Protein AF-J2P959-F1 (afdb_monomer_lite)

pLDDT: mean 93.33, std 9.51, range [45.97, 98.0]

Structure (mmCIF, N/CA/C/O backbone):
data_AF-J2P959-F1
#
_entry.id   AF-J2P959-F1
#
loop_
_atom_site.group_PDB
_atom_site.id
_atom_site.type_symbol
_atom_site.label_atom_id
_atom_site.label_alt_id
_atom_site.label_comp_id
_atom_site.label_asym_id
_atom_site.label_entity_id
_atom_site.label_seq_id
_atom_site.pdbx_PDB_ins_code
_atom_site.Cartn_x
_atom_site.Cartn_y
_atom_site.Cartn_z
_atom_site.occupancy
_atom_site.B_iso_or_equiv
_atom_site.auth_seq_id
_atom_site.auth_comp_id
_atom_site.auth_asym_id
_atom_site.auth_atom_id
_atom_site.pdbx_PDB_model_num
ATOM 1 N N . MET A 1 1 ? 45.609 7.783 -26.430 1.00 45.97 1 MET A N 1
ATOM 2 C CA . MET A 1 1 ? 44.548 7.240 -25.561 1.00 45.97 1 MET A CA 1
ATOM 3 C C . MET A 1 1 ? 43.262 7.320 -26.352 1.00 45.97 1 MET A C 1
ATOM 5 O O . MET A 1 1 ? 42.983 8.393 -26.867 1.00 45.97 1 MET A O 1
ATOM 9 N N . LYS A 1 2 ? 42.556 6.203 -26.557 1.00 50.12 2 LYS A N 1
ATOM 10 C CA . LYS A 1 2 ? 41.166 6.282 -27.012 1.00 50.12 2 LYS A CA 1
ATOM 11 C C . LYS A 1 2 ? 40.385 6.893 -25.854 1.00 50.12 2 LYS A C 1
ATOM 13 O O . LYS A 1 2 ? 40.504 6.403 -24.734 1.00 50.12 2 LYS A O 1
ATOM 18 N N . ASP A 1 3 ? 39.662 7.973 -26.113 1.00 57.22 3 ASP A N 1
ATOM 19 C CA . ASP A 1 3 ? 38.582 8.388 -25.228 1.00 57.22 3 ASP A CA 1
ATOM 20 C C . ASP A 1 3 ? 37.514 7.295 -25.308 1.00 57.22 3 ASP A C 1
ATOM 22 O O . ASP A 1 3 ? 36.637 7.324 -26.166 1.00 57.22 3 ASP A O 1
ATOM 26 N N . ASP A 1 4 ? 37.622 6.291 -24.440 1.00 64.38 4 ASP A N 1
ATOM 27 C CA . ASP A 1 4 ? 36.629 5.223 -24.270 1.00 64.38 4 ASP A CA 1
ATOM 28 C C . ASP A 1 4 ? 35.392 5.722 -23.491 1.00 64.38 4 ASP A C 1
ATOM 30 O O . ASP A 1 4 ? 34.655 4.940 -22.890 1.00 64.38 4 ASP A O 1
ATOM 34 N N . ASN A 1 5 ? 35.147 7.038 -23.484 1.00 67.75 5 ASN A N 1
ATOM 35 C CA . ASN A 1 5 ? 33.967 7.604 -22.851 1.00 67.75 5 ASN A CA 1
ATOM 36 C C . ASN A 1 5 ? 32.733 7.338 -23.728 1.00 67.75 5 ASN A C 1
ATOM 38 O O . ASN A 1 5 ? 32.731 7.702 -24.910 1.00 67.75 5 ASN A O 1
ATOM 42 N N . PRO A 1 6 ? 31.670 6.725 -23.175 1.00 76.19 6 PRO A N 1
ATOM 43 C CA . PRO A 1 6 ? 30.436 6.508 -23.911 1.00 76.19 6 PRO A CA 1
ATOM 44 C C . PRO A 1 6 ? 29.845 7.848 -24.355 1.00 76.19 6 PRO A C 1
ATOM 46 O O . PRO A 1 6 ? 29.906 8.848 -23.637 1.00 76.19 6 PRO A O 1
ATOM 49 N N . SER A 1 7 ? 29.249 7.871 -25.548 1.00 87.88 7 SER A N 1
ATOM 50 C CA . SER A 1 7 ? 28.518 9.051 -26.004 1.00 87.88 7 SER A CA 1
ATOM 51 C C . SER A 1 7 ? 27.330 9.327 -25.072 1.00 87.88 7 SER A C 1
ATOM 53 O O . SER A 1 7 ? 26.778 8.416 -24.448 1.00 87.88 7 SER A O 1
ATOM 55 N N . ILE A 1 8 ? 26.892 10.588 -25.010 1.00 89.44 8 ILE A N 1
ATOM 56 C CA . ILE A 1 8 ? 25.699 10.994 -24.243 1.00 89.44 8 ILE A CA 1
ATOM 57 C C . ILE A 1 8 ? 24.475 10.158 -24.644 1.00 89.44 8 ILE A C 1
ATOM 59 O O . ILE A 1 8 ? 23.643 9.825 -23.804 1.00 89.44 8 ILE A O 1
ATOM 63 N N . GLU A 1 9 ? 24.368 9.809 -25.924 1.00 89.62 9 GLU A N 1
ATOM 64 C CA . GLU A 1 9 ? 23.292 8.974 -26.449 1.00 89.62 9 GLU A CA 1
ATOM 65 C C . GLU A 1 9 ? 23.368 7.541 -25.908 1.00 89.62 9 GLU A C 1
ATOM 67 O O . GLU A 1 9 ? 22.374 7.040 -25.389 1.00 89.62 9 GLU A O 1
ATOM 72 N N . THR A 1 10 ? 24.556 6.924 -25.899 1.00 90.69 10 THR A N 1
ATOM 73 C CA . THR A 1 10 ? 24.765 5.596 -25.299 1.00 90.69 10 THR A CA 1
ATOM 74 C C . THR A 1 10 ? 24.411 5.587 -23.813 1.00 90.69 10 THR A C 1
ATOM 76 O O . THR A 1 10 ? 23.754 4.660 -23.344 1.00 90.69 10 THR A O 1
ATOM 79 N N . MET A 1 11 ? 24.793 6.631 -23.071 1.00 92.69 11 MET A N 1
ATOM 80 C CA . MET A 1 11 ? 24.463 6.743 -21.646 1.00 92.69 11 MET A CA 1
ATOM 81 C C . MET A 1 11 ? 22.953 6.885 -21.403 1.00 92.69 11 MET A C 1
ATOM 83 O O . MET A 1 11 ? 22.436 6.317 -20.443 1.00 92.69 11 MET A O 1
ATOM 87 N N . ARG A 1 12 ? 22.229 7.614 -22.265 1.00 93.81 12 ARG A N 1
ATOM 88 C CA . ARG A 1 12 ? 20.762 7.739 -22.178 1.00 93.81 12 ARG A CA 1
ATOM 89 C C . ARG A 1 12 ? 20.077 6.400 -22.412 1.00 93.81 12 ARG A C 1
ATOM 91 O O . ARG A 1 12 ? 19.264 6.000 -21.590 1.00 93.81 12 ARG A O 1
ATOM 98 N N . THR A 1 13 ? 20.474 5.677 -23.455 1.00 93.44 13 THR A N 1
ATOM 99 C CA . THR A 1 13 ? 19.933 4.343 -23.748 1.00 93.44 13 THR A CA 1
ATOM 100 C C . THR A 1 13 ? 20.180 3.364 -22.600 1.00 93.44 13 THR A C 1
ATOM 102 O O . THR A 1 13 ? 19.282 2.619 -22.223 1.00 93.44 13 THR A O 1
ATOM 105 N N . GLN A 1 14 ? 21.377 3.384 -22.001 1.00 94.31 14 GLN A N 1
ATOM 106 C CA . GLN A 1 14 ? 21.691 2.549 -20.837 1.00 94.31 14 GLN A CA 1
ATOM 107 C C . GLN A 1 14 ? 20.832 2.902 -19.621 1.00 94.31 14 GLN A C 1
ATOM 109 O O . GLN A 1 14 ? 20.350 2.003 -18.938 1.00 94.31 14 GLN A O 1
ATOM 114 N N . ARG A 1 15 ? 20.620 4.196 -19.354 1.00 94.75 15 ARG A N 1
ATOM 115 C CA . ARG A 1 15 ? 19.737 4.641 -18.272 1.00 94.75 15 ARG A CA 1
ATOM 116 C C . ARG A 1 15 ? 18.307 4.157 -18.497 1.00 94.75 15 ARG A C 1
ATOM 118 O O . ARG A 1 15 ? 17.727 3.597 -17.577 1.00 94.75 15 ARG A O 1
ATOM 125 N N . ASP A 1 16 ? 17.764 4.356 -19.693 1.00 95.19 16 ASP A N 1
ATOM 126 C CA . ASP A 1 16 ? 16.379 3.991 -20.006 1.00 95.19 16 ASP A CA 1
ATOM 127 C C . ASP A 1 16 ? 16.168 2.470 -19.887 1.00 95.19 16 ASP A C 1
ATOM 129 O O . ASP A 1 16 ? 15.144 2.013 -19.382 1.00 95.19 16 ASP A O 1
ATOM 133 N N . GLU A 1 17 ? 17.172 1.677 -20.269 1.00 96.00 17 GLU A N 1
ATOM 134 C CA . GLU A 1 17 ? 17.147 0.225 -20.087 1.00 96.00 17 GLU A CA 1
ATOM 135 C C . GLU A 1 17 ? 17.211 -0.181 -18.606 1.00 96.00 17 GLU A C 1
ATOM 137 O O . GLU A 1 17 ? 16.449 -1.044 -18.173 1.00 96.00 17 GLU A O 1
ATOM 142 N N . ILE A 1 18 ? 18.057 0.468 -17.799 1.00 96.31 18 ILE A N 1
ATOM 143 C CA . ILE A 1 18 ? 18.093 0.241 -16.345 1.00 96.31 18 ILE A CA 1
ATOM 144 C C . ILE A 1 18 ? 16.746 0.612 -15.711 1.00 96.31 18 ILE A C 1
ATOM 146 O O . ILE A 1 18 ? 16.230 -0.141 -14.887 1.00 96.31 18 ILE A O 1
ATOM 150 N N . GLU A 1 19 ? 16.150 1.742 -16.099 1.00 96.00 19 GLU A N 1
ATOM 151 C CA . GLU A 1 19 ? 14.836 2.166 -15.606 1.00 96.00 19 GLU A CA 1
ATOM 152 C C . GLU A 1 19 ? 13.747 1.145 -15.953 1.00 96.00 19 GLU A C 1
ATOM 154 O O . GLU A 1 19 ? 12.947 0.794 -15.083 1.00 96.00 19 GLU A O 1
ATOM 159 N N . ARG A 1 20 ? 13.754 0.599 -17.175 1.00 96.81 20 ARG A N 1
ATOM 160 C CA . ARG A 1 20 ? 12.838 -0.474 -17.582 1.00 96.81 20 ARG A CA 1
ATOM 161 C C . ARG A 1 20 ? 13.045 -1.745 -16.759 1.00 96.81 20 ARG A C 1
ATOM 163 O O . ARG A 1 20 ? 12.073 -2.324 -16.280 1.00 96.81 20 ARG A O 1
ATOM 170 N N . GLN A 1 21 ? 14.291 -2.174 -16.559 1.00 97.06 21 GLN A N 1
ATOM 171 C CA . GLN A 1 21 ? 14.608 -3.374 -15.776 1.00 97.06 21 GLN A CA 1
ATOM 172 C C . GLN A 1 21 ? 14.173 -3.234 -14.313 1.00 97.06 21 GLN A C 1
ATOM 174 O O . GLN A 1 21 ? 13.561 -4.147 -13.755 1.00 97.06 21 GLN A O 1
ATOM 179 N N . LEU A 1 22 ? 14.432 -2.075 -13.703 1.00 96.56 22 LEU A N 1
ATOM 180 C CA . LEU A 1 22 ? 13.983 -1.768 -12.347 1.00 96.56 22 LEU A CA 1
ATOM 181 C C . LEU A 1 22 ? 12.455 -1.717 -12.263 1.00 96.56 22 LEU A C 1
ATOM 183 O O . LEU A 1 22 ? 11.881 -2.265 -11.319 1.00 96.56 22 LEU A O 1
ATOM 187 N N . ALA A 1 23 ? 11.785 -1.116 -13.250 1.00 96.94 23 ALA A N 1
ATOM 188 C CA . ALA A 1 23 ? 10.329 -1.098 -13.305 1.00 96.94 23 ALA A CA 1
ATOM 189 C C . ALA A 1 23 ? 9.757 -2.519 -13.388 1.00 96.94 23 ALA A C 1
ATOM 191 O O . ALA A 1 23 ? 8.918 -2.886 -12.565 1.00 96.94 23 ALA A O 1
ATOM 192 N N . GLN A 1 24 ? 10.281 -3.351 -14.291 1.00 97.69 24 GLN A N 1
ATOM 193 C CA . GLN A 1 24 ? 9.876 -4.749 -14.445 1.00 97.69 24 GLN A CA 1
ATOM 194 C C . GLN A 1 24 ? 10.034 -5.542 -13.140 1.00 97.69 24 GLN A C 1
ATOM 196 O O . GLN A 1 24 ? 9.123 -6.271 -12.747 1.00 97.69 24 GLN A O 1
ATOM 201 N N . ALA A 1 25 ? 11.160 -5.368 -12.441 1.00 97.38 25 ALA A N 1
ATOM 202 C CA . ALA A 1 25 ? 11.427 -6.036 -11.169 1.00 97.38 25 ALA A CA 1
ATOM 203 C C . ALA A 1 25 ? 10.519 -5.551 -10.021 1.00 97.38 25 ALA A C 1
ATOM 205 O O . ALA A 1 25 ? 10.301 -6.287 -9.061 1.00 97.38 25 ALA A O 1
ATOM 206 N N . THR A 1 26 ? 9.977 -4.333 -10.113 1.00 97.25 26 THR A N 1
ATOM 207 C CA . THR A 1 26 ? 9.169 -3.709 -9.051 1.00 97.25 26 THR A CA 1
ATOM 208 C C . THR A 1 26 ? 7.670 -3.993 -9.194 1.00 97.25 26 THR A C 1
ATOM 210 O O . THR A 1 26 ? 6.955 -4.022 -8.193 1.00 97.25 26 THR A O 1
ATOM 213 N N . ILE A 1 27 ? 7.175 -4.242 -10.413 1.00 97.69 27 ILE A N 1
ATOM 214 C CA . ILE A 1 27 ? 5.738 -4.408 -10.695 1.00 97.69 27 ILE A CA 1
ATOM 215 C C . ILE A 1 27 ? 5.091 -5.510 -9.843 1.00 97.69 27 ILE A C 1
ATOM 217 O O . ILE A 1 27 ? 4.050 -5.260 -9.236 1.00 97.69 27 ILE A O 1
ATOM 221 N N . ALA A 1 28 ? 5.674 -6.713 -9.795 1.00 97.00 28 ALA A N 1
ATOM 222 C CA . ALA A 1 28 ? 5.085 -7.834 -9.056 1.00 97.00 28 ALA A CA 1
ATOM 223 C C . ALA A 1 28 ? 5.098 -7.609 -7.528 1.00 97.00 28 ALA A C 1
ATOM 225 O O . ALA A 1 28 ? 4.021 -7.658 -6.932 1.00 97.00 28 ALA A O 1
ATOM 226 N N . PRO A 1 29 ? 6.229 -7.231 -6.893 1.00 97.38 29 PRO A N 1
ATOM 227 C CA . PRO A 1 29 ? 6.237 -6.870 -5.473 1.00 97.38 29 PRO A CA 1
ATOM 228 C C . PRO A 1 29 ? 5.234 -5.767 -5.115 1.00 97.38 29 PRO A C 1
ATOM 230 O O . PRO A 1 29 ? 4.588 -5.811 -4.069 1.00 97.38 29 PRO A O 1
ATOM 233 N N . MET A 1 30 ? 5.070 -4.774 -5.991 1.00 97.38 30 MET A N 1
ATOM 234 C CA . MET A 1 30 ? 4.118 -3.690 -5.771 1.00 97.38 30 MET A CA 1
ATOM 235 C C . MET A 1 30 ? 2.665 -4.168 -5.848 1.00 97.38 30 MET A C 1
ATOM 237 O O . MET A 1 30 ? 1.847 -3.757 -5.030 1.00 97.38 30 MET A O 1
ATOM 241 N N . GLN A 1 31 ? 2.341 -5.064 -6.783 1.00 97.62 31 GLN A N 1
ATOM 242 C CA . GLN A 1 31 ? 1.022 -5.699 -6.852 1.00 97.62 31 GLN A CA 1
ATOM 243 C C . GLN A 1 31 ? 0.721 -6.519 -5.597 1.00 97.62 31 GLN A C 1
ATOM 245 O O . GLN A 1 31 ? -0.369 -6.396 -5.045 1.00 97.62 31 GLN A O 1
ATOM 250 N N . GLU A 1 32 ? 1.683 -7.313 -5.124 1.00 97.56 32 GLU A N 1
ATOM 251 C CA . GLU A 1 32 ? 1.547 -8.107 -3.898 1.00 97.56 32 GLU A CA 1
ATOM 252 C C . GLU A 1 32 ? 1.308 -7.215 -2.677 1.00 97.56 32 GLU A C 1
ATOM 254 O O . GLU A 1 32 ? 0.401 -7.466 -1.882 1.00 97.56 32 GLU A O 1
ATOM 259 N N . PHE A 1 33 ? 2.067 -6.123 -2.558 1.00 96.38 33 PHE A N 1
ATOM 260 C CA . PHE A 1 33 ? 1.892 -5.151 -1.485 1.00 96.38 33 PHE A CA 1
ATOM 261 C C . PHE A 1 33 ? 0.507 -4.492 -1.512 1.00 96.38 33 PHE A C 1
ATOM 263 O O . PHE A 1 33 ? -0.141 -4.376 -0.471 1.00 96.38 33 PHE A O 1
ATOM 270 N N . LEU A 1 34 ? 0.023 -4.082 -2.688 1.00 97.12 34 LEU A N 1
ATOM 271 C CA . LEU A 1 34 ? -1.297 -3.459 -2.816 1.00 97.12 34 LEU A CA 1
ATOM 272 C C . LEU A 1 34 ? -2.431 -4.451 -2.573 1.00 97.12 34 LEU A C 1
ATOM 274 O O . LEU A 1 34 ? -3.418 -4.085 -1.939 1.00 97.12 34 LEU A O 1
ATOM 278 N N . ALA A 1 35 ? -2.271 -5.705 -2.994 1.00 96.25 35 ALA A N 1
ATOM 279 C CA . ALA A 1 35 ? -3.213 -6.773 -2.680 1.00 96.25 35 ALA A CA 1
ATOM 280 C C . ALA A 1 35 ? -3.276 -7.035 -1.167 1.00 96.25 35 ALA A C 1
ATOM 282 O O . ALA A 1 35 ? -4.368 -7.138 -0.611 1.00 96.25 35 ALA A O 1
ATOM 283 N N . LEU A 1 36 ? -2.125 -7.065 -0.484 1.00 96.19 36 LEU A N 1
ATOM 284 C CA . LEU A 1 36 ? -2.065 -7.190 0.973 1.00 96.19 36 LEU A CA 1
ATOM 285 C C . LEU A 1 36 ? -2.749 -6.006 1.660 1.00 96.19 36 LEU A C 1
ATOM 287 O O . LEU A 1 36 ? -3.575 -6.206 2.547 1.00 96.19 36 LEU A O 1
ATOM 291 N N . LEU A 1 37 ? -2.443 -4.774 1.245 1.00 95.75 37 LEU A N 1
ATOM 292 C CA . LEU A 1 37 ? -3.102 -3.589 1.790 1.00 95.75 37 LEU A CA 1
ATOM 293 C C . LEU A 1 37 ? -4.601 -3.585 1.495 1.00 95.75 37 LEU A C 1
ATOM 295 O O . LEU A 1 37 ? -5.362 -3.100 2.322 1.00 95.75 37 LEU A O 1
ATOM 299 N N . GLY A 1 38 ? -5.042 -4.097 0.351 1.00 93.38 38 GLY A N 1
ATOM 300 C CA . GLY A 1 38 ? -6.449 -4.190 -0.037 1.00 93.38 38 GLY A CA 1
ATOM 301 C C . GLY A 1 38 ? -7.205 -5.365 0.584 1.00 93.38 38 GLY A C 1
ATOM 302 O O . GLY A 1 38 ? -8.405 -5.470 0.359 1.00 93.38 38 GLY A O 1
ATOM 303 N N . SER A 1 39 ? -6.541 -6.226 1.358 1.00 95.81 39 SER A N 1
ATOM 304 C CA . SER A 1 39 ? -7.138 -7.466 1.851 1.00 95.81 39 SER A CA 1
ATOM 305 C C . SER A 1 39 ? -8.214 -7.244 2.916 1.00 95.81 39 SER A C 1
ATOM 307 O O . SER A 1 39 ? -8.195 -6.263 3.674 1.00 95.81 39 SER A O 1
ATOM 309 N N . ASP A 1 40 ? -9.128 -8.210 3.005 1.00 95.62 40 ASP A N 1
ATOM 310 C CA . ASP A 1 40 ? -10.139 -8.265 4.061 1.00 95.62 40 ASP A CA 1
ATOM 311 C C . ASP A 1 40 ? -9.494 -8.445 5.439 1.00 95.62 40 ASP A C 1
ATOM 313 O O . ASP A 1 40 ? -9.941 -7.832 6.401 1.00 95.62 40 ASP A O 1
ATOM 317 N N . GLU A 1 41 ? -8.375 -9.170 5.536 1.00 96.38 41 GLU A N 1
ATOM 318 C CA . GLU A 1 41 ? -7.645 -9.364 6.796 1.00 96.38 41 GLU A CA 1
ATOM 319 C C . GLU A 1 41 ? -7.180 -8.031 7.406 1.00 96.38 41 GLU A C 1
ATOM 321 O O . GLU A 1 41 ? -7.352 -7.790 8.605 1.00 96.38 41 GLU A O 1
ATOM 326 N N . ILE A 1 42 ? -6.634 -7.124 6.586 1.00 95.62 42 ILE A N 1
ATOM 327 C CA . ILE A 1 42 ? -6.237 -5.787 7.049 1.00 95.62 42 ILE A CA 1
ATOM 328 C C . ILE A 1 42 ? -7.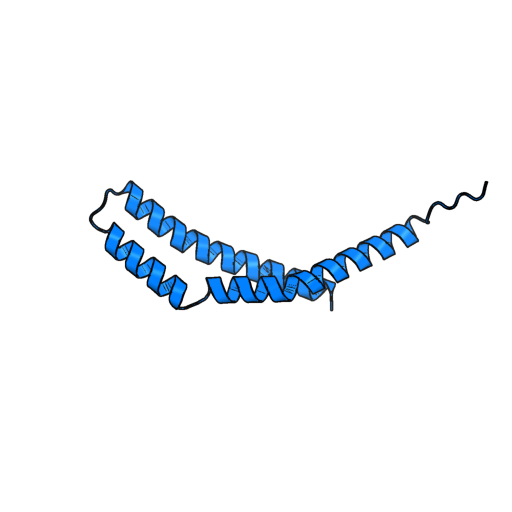466 -4.940 7.400 1.00 95.62 42 ILE A C 1
ATOM 330 O O . ILE A 1 42 ? -7.417 -4.164 8.359 1.00 95.62 42 ILE A O 1
ATOM 334 N N . THR A 1 43 ? -8.570 -5.085 6.662 1.00 94.50 43 THR A N 1
ATOM 335 C CA . THR A 1 43 ? -9.843 -4.423 6.988 1.00 94.50 43 THR A CA 1
ATOM 336 C C . THR A 1 43 ? -10.348 -4.862 8.362 1.00 94.50 43 THR A C 1
ATOM 338 O O . THR A 1 43 ? -10.510 -4.029 9.252 1.00 94.50 43 THR A O 1
ATOM 341 N N . GLU A 1 44 ? -10.486 -6.167 8.583 1.00 96.19 44 GLU A N 1
ATOM 342 C CA . GLU A 1 44 ? -10.940 -6.747 9.847 1.00 96.19 44 GLU A CA 1
ATOM 343 C C . GLU A 1 44 ? -10.006 -6.406 11.014 1.00 96.19 44 GLU A C 1
ATOM 345 O O . GLU A 1 44 ? -10.450 -6.186 12.145 1.00 96.19 44 GLU A O 1
ATOM 350 N N . PHE A 1 45 ? -8.693 -6.356 10.774 1.00 96.62 45 PHE A N 1
ATOM 351 C CA . PHE A 1 45 ? -7.725 -5.912 11.773 1.00 96.62 45 PHE A CA 1
ATOM 352 C C . PHE A 1 45 ? -7.982 -4.464 12.209 1.00 96.62 45 PHE A C 1
ATOM 354 O O . PHE A 1 45 ? -8.047 -4.192 13.411 1.00 96.62 45 PHE A O 1
ATOM 361 N N . LEU A 1 46 ? -8.151 -3.542 11.257 1.00 95.94 46 LEU A N 1
ATOM 362 C CA . LEU A 1 46 ? -8.397 -2.131 11.555 1.00 95.94 46 LEU A CA 1
ATOM 363 C C . LEU A 1 46 ? -9.747 -1.915 12.245 1.00 95.94 46 LEU A C 1
ATOM 365 O O . LEU A 1 46 ? -9.820 -1.110 13.174 1.00 95.94 46 LEU A O 1
ATOM 369 N N . ASP A 1 47 ? -10.776 -2.669 11.866 1.00 95.88 47 ASP A N 1
ATOM 370 C CA . ASP A 1 47 ? -12.093 -2.606 12.503 1.00 95.88 47 ASP A CA 1
ATOM 371 C C . ASP A 1 47 ? -12.042 -3.095 13.956 1.00 95.88 47 ASP A C 1
ATOM 373 O O . ASP A 1 47 ? -12.535 -2.422 14.870 1.00 95.88 47 ASP A O 1
ATOM 377 N N . ARG A 1 48 ? -11.367 -4.226 14.214 1.00 97.62 48 ARG A N 1
ATOM 378 C CA . ARG A 1 48 ? -11.138 -4.715 15.585 1.00 97.62 48 ARG A CA 1
ATOM 379 C C . ARG A 1 48 ? -10.342 -3.716 16.412 1.00 97.62 48 ARG A C 1
ATOM 381 O O . ARG A 1 48 ? -10.676 -3.481 17.575 1.00 97.62 48 ARG A O 1
ATOM 388 N N . LEU A 1 49 ? -9.316 -3.106 15.823 1.00 96.81 49 LEU A N 1
ATOM 389 C CA . LEU A 1 49 ? -8.506 -2.097 16.493 1.00 96.81 49 LEU A CA 1
ATOM 390 C C . LEU A 1 49 ? -9.322 -0.837 16.817 1.00 96.81 49 LEU A C 1
ATOM 392 O O . LEU A 1 49 ? -9.213 -0.310 17.923 1.00 96.81 49 LEU A O 1
ATOM 396 N N . ALA A 1 50 ? -10.171 -0.376 15.896 1.00 96.19 50 ALA A N 1
ATOM 397 C CA . ALA A 1 50 ? -11.067 0.756 16.121 1.00 96.19 50 ALA A CA 1
ATOM 398 C C . ALA A 1 50 ? -12.063 0.467 17.252 1.00 96.19 50 ALA A C 1
ATOM 400 O O . ALA A 1 50 ? -12.247 1.302 18.141 1.00 96.19 50 ALA A O 1
ATOM 401 N N . SER A 1 51 ? -12.638 -0.739 17.278 1.00 97.44 51 SER A N 1
ATOM 402 C CA . SER A 1 51 ? -13.507 -1.185 18.369 1.00 97.44 51 SER A CA 1
ATOM 403 C C . SER A 1 51 ? -12.767 -1.218 19.710 1.00 97.44 51 SER A C 1
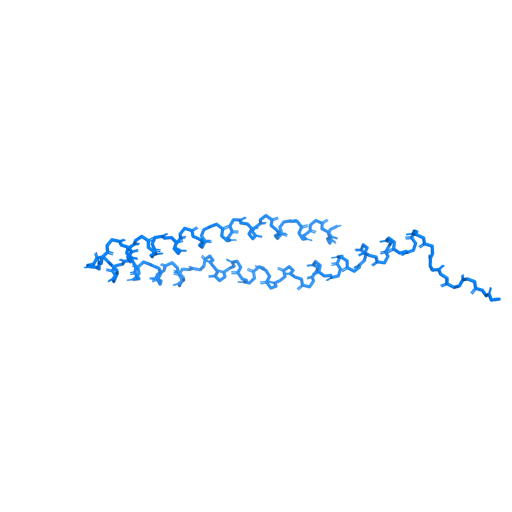ATOM 405 O O . SER A 1 51 ? -13.280 -0.716 20.709 1.00 97.44 51 SER A O 1
ATOM 407 N N . ALA A 1 52 ? -11.546 -1.761 19.743 1.00 97.50 52 ALA A N 1
ATOM 408 C CA . ALA A 1 52 ? -10.721 -1.819 20.950 1.00 97.50 52 ALA A CA 1
ATOM 409 C C . ALA A 1 52 ? -10.280 -0.427 21.439 1.00 97.50 52 ALA A C 1
ATOM 411 O O . ALA A 1 52 ? -10.121 -0.215 22.640 1.00 97.50 52 ALA A O 1
ATOM 412 N N . ALA A 1 53 ? -10.108 0.531 20.526 1.00 97.06 53 ALA A N 1
ATOM 413 C CA . ALA A 1 53 ? -9.725 1.902 20.846 1.00 97.06 53 ALA A CA 1
ATOM 414 C C . ALA A 1 53 ? -10.901 2.793 21.274 1.00 97.06 53 ALA A C 1
ATOM 416 O O . ALA A 1 53 ? -10.674 3.848 21.865 1.00 97.06 53 ALA A O 1
ATOM 417 N N . SER A 1 54 ? -12.147 2.384 21.014 1.00 96.69 54 SER A N 1
ATOM 418 C CA .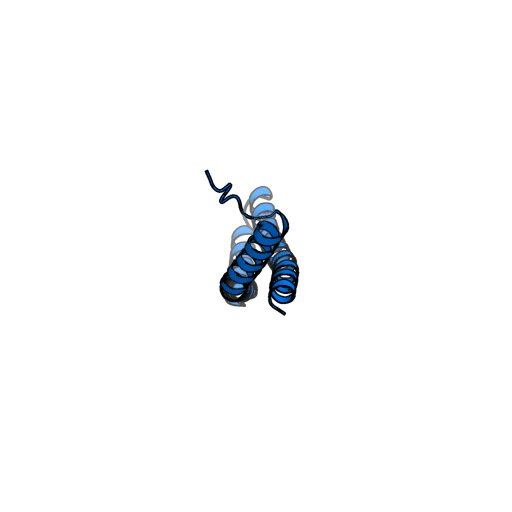 SER A 1 54 ? -13.363 3.131 21.364 1.00 96.69 54 SER A CA 1
ATOM 419 C C . SER A 1 54 ? -13.386 3.676 22.811 1.00 96.69 54 SER A C 1
ATOM 421 O O . SER A 1 54 ? -13.586 4.888 22.970 1.00 96.69 54 SER A O 1
ATOM 423 N N . PRO A 1 55 ? -13.094 2.875 23.864 1.00 97.75 55 PRO A N 1
ATOM 424 C CA . PRO A 1 55 ? -13.105 3.356 25.249 1.00 97.75 55 PRO A CA 1
ATOM 425 C C . PRO A 1 55 ? -11.865 4.174 25.654 1.00 97.75 55 PRO A C 1
ATOM 427 O O . PRO A 1 55 ? -11.817 4.677 26.774 1.00 97.75 55 PRO A O 1
ATOM 430 N N . LEU A 1 56 ? -10.847 4.289 24.795 1.00 97.56 56 LEU A N 1
ATOM 431 C CA . LEU A 1 56 ? -9.593 4.977 25.121 1.00 97.56 56 LEU A CA 1
ATOM 432 C C . LEU A 1 56 ? -9.724 6.499 24.978 1.00 97.56 56 LEU A C 1
ATOM 434 O O . LEU A 1 56 ? -10.774 7.034 24.630 1.00 97.56 56 LEU A O 1
ATOM 438 N N . GLU A 1 57 ? -8.654 7.237 25.257 1.00 98.00 57 GLU A N 1
ATOM 439 C CA . GLU A 1 57 ? -8.648 8.686 25.057 1.00 98.00 57 GLU A CA 1
ATOM 440 C C . GLU A 1 57 ? -8.800 9.081 23.578 1.00 98.00 57 GLU A C 1
ATOM 442 O O . GLU A 1 57 ? -8.511 8.318 22.650 1.00 98.00 57 GLU A O 1
ATOM 447 N N . GLU A 1 58 ? -9.241 10.319 23.346 1.00 97.81 58 GLU A N 1
ATOM 448 C CA . GLU A 1 58 ? -9.499 10.835 21.999 1.00 97.81 58 GLU A CA 1
ATOM 449 C C . GLU A 1 58 ? -8.263 10.784 21.097 1.00 97.81 58 GLU A C 1
ATOM 451 O O . GLU A 1 58 ? -8.377 10.453 19.915 1.00 97.81 58 GLU A O 1
ATOM 456 N N . ARG A 1 59 ? -7.082 11.058 21.659 1.00 97.81 59 ARG A N 1
ATOM 457 C CA . ARG A 1 59 ? -5.811 10.965 20.939 1.00 97.81 59 ARG A CA 1
ATOM 458 C C . ARG A 1 59 ? -5.622 9.577 20.325 1.00 97.81 59 ARG A C 1
ATOM 460 O O . ARG A 1 59 ? -5.315 9.480 19.139 1.00 97.81 59 ARG A O 1
ATOM 467 N N . THR A 1 60 ? -5.846 8.519 21.101 1.00 97.31 60 THR A N 1
ATOM 468 C CA . THR A 1 60 ? -5.687 7.136 20.640 1.00 97.31 60 THR A CA 1
ATOM 469 C C . THR A 1 60 ? -6.705 6.778 19.565 1.00 97.31 60 THR A C 1
ATOM 471 O O . THR A 1 60 ? -6.327 6.225 18.534 1.00 97.31 60 THR A O 1
ATOM 474 N N . ARG A 1 61 ? -7.978 7.165 19.731 1.00 97.62 61 ARG A N 1
ATOM 475 C CA . ARG A 1 61 ? -8.995 6.962 18.684 1.00 97.62 61 ARG A CA 1
ATOM 476 C C . ARG A 1 61 ? -8.612 7.645 17.373 1.00 97.62 61 ARG A C 1
ATOM 478 O O . ARG A 1 61 ? -8.646 7.013 16.321 1.00 97.62 61 ARG A O 1
ATOM 485 N N . ARG A 1 62 ? -8.191 8.914 17.440 1.00 97.31 62 ARG A N 1
ATOM 486 C CA . ARG A 1 62 ? -7.731 9.673 16.267 1.00 97.31 62 ARG A CA 1
ATOM 487 C C . ARG A 1 62 ? -6.548 8.988 15.588 1.00 97.31 62 ARG A C 1
ATOM 489 O O . ARG A 1 62 ? -6.511 8.938 14.363 1.00 97.31 62 ARG A O 1
ATOM 496 N N . GLN A 1 63 ? -5.616 8.432 16.361 1.00 97.12 63 GLN A N 1
ATOM 497 C CA . GLN A 1 63 ? -4.466 7.711 15.818 1.00 97.12 63 GLN A CA 1
ATOM 498 C C . GLN A 1 63 ? -4.888 6.466 15.023 1.00 97.12 63 GLN A C 1
ATOM 500 O O . GLN A 1 63 ? -4.386 6.252 13.922 1.00 97.12 63 GLN A O 1
ATOM 505 N N . VAL A 1 64 ? -5.847 5.688 15.531 1.00 96.12 64 VAL A N 1
ATOM 506 C CA . VAL A 1 64 ? -6.379 4.511 14.822 1.00 96.12 64 VAL A CA 1
ATOM 507 C C . VAL A 1 64 ? -7.123 4.915 13.546 1.00 96.12 64 VAL A C 1
ATOM 509 O O . VAL A 1 64 ? -6.887 4.333 12.487 1.00 96.12 64 VAL A O 1
ATOM 512 N N . THR A 1 65 ? -7.946 5.968 13.590 1.00 95.19 65 THR A N 1
ATOM 513 C CA . THR A 1 65 ? -8.591 6.518 12.383 1.00 95.19 65 THR A CA 1
ATOM 514 C C . THR A 1 65 ? -7.564 6.974 11.338 1.00 95.19 65 THR A C 1
ATOM 516 O O . THR A 1 65 ? -7.761 6.776 10.135 1.00 95.19 65 THR A O 1
ATOM 519 N N . GLN A 1 66 ? -6.448 7.565 11.775 1.00 96.81 66 GLN A N 1
ATOM 520 C CA . GLN A 1 66 ? -5.366 7.970 10.877 1.00 96.81 66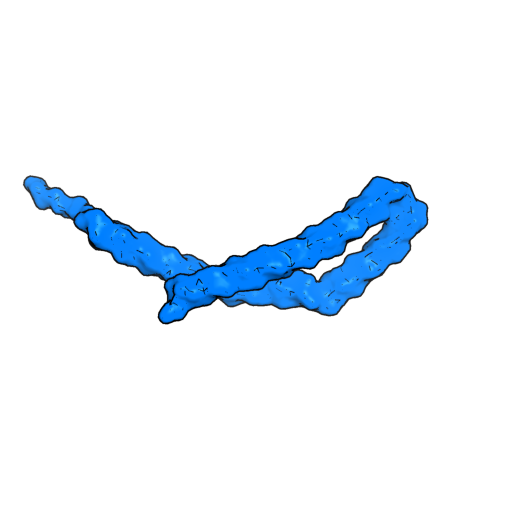 GLN A CA 1
ATOM 521 C C . GLN A 1 66 ? -4.694 6.773 10.206 1.00 96.81 66 GLN A C 1
ATOM 523 O O . GLN A 1 66 ? -4.351 6.876 9.034 1.00 96.81 66 GLN A O 1
ATOM 528 N N . TRP A 1 67 ? -4.537 5.639 10.892 1.00 95.19 67 TRP A N 1
ATOM 529 C CA . TRP A 1 67 ? -3.971 4.430 10.284 1.00 95.19 67 TRP A CA 1
ATOM 530 C C . TRP A 1 67 ? -4.864 3.886 9.168 1.00 95.19 67 TRP A C 1
ATOM 532 O O . TRP A 1 67 ? -4.372 3.608 8.074 1.00 95.19 67 TRP A O 1
ATOM 542 N N . ALA A 1 68 ? -6.180 3.827 9.396 1.00 92.00 68 ALA A N 1
ATOM 543 C CA . ALA A 1 68 ? -7.135 3.443 8.356 1.00 92.00 68 ALA A CA 1
ATOM 544 C C . ALA A 1 68 ? -7.107 4.413 7.160 1.00 92.00 68 ALA A C 1
ATOM 546 O O . ALA A 1 68 ? -7.101 3.989 6.007 1.00 92.00 68 ALA A O 1
ATOM 547 N N . SER A 1 69 ? -6.998 5.718 7.423 1.00 93.62 69 SER A N 1
ATOM 548 C CA . SER A 1 69 ? -6.873 6.730 6.363 1.00 93.62 69 SER A CA 1
ATOM 549 C C . SER A 1 69 ? -5.555 6.601 5.585 1.00 93.62 69 SER A C 1
ATOM 551 O O . SER A 1 69 ? -5.543 6.709 4.358 1.00 93.62 69 SER A O 1
ATOM 553 N N . ALA A 1 70 ? -4.446 6.340 6.284 1.00 95.06 70 ALA A N 1
ATOM 554 C CA . ALA A 1 70 ? -3.130 6.154 5.684 1.00 95.06 70 ALA A CA 1
ATOM 555 C C . ALA A 1 70 ? -3.101 4.922 4.772 1.00 95.06 70 ALA A C 1
ATOM 557 O O . ALA A 1 70 ? -2.565 5.009 3.671 1.00 95.06 70 ALA A O 1
ATOM 558 N N . ARG A 1 71 ? -3.739 3.812 5.171 1.00 94.94 71 ARG A N 1
ATOM 559 C CA . ARG A 1 71 ? -3.925 2.627 4.317 1.00 94.94 71 ARG A CA 1
ATOM 560 C C . ARG A 1 71 ? -4.568 3.000 2.982 1.00 94.94 71 ARG A C 1
ATOM 562 O O . ARG A 1 71 ? -4.000 2.706 1.935 1.00 94.94 71 ARG A O 1
ATOM 569 N N . THR A 1 72 ? -5.712 3.680 3.012 1.00 92.69 72 THR A N 1
ATOM 570 C CA . THR A 1 72 ? -6.428 4.091 1.792 1.00 92.69 72 THR A CA 1
ATOM 571 C C . THR A 1 72 ? -5.566 4.988 0.902 1.00 92.69 72 THR A C 1
ATOM 573 O O . THR A 1 72 ? -5.548 4.825 -0.319 1.00 92.69 72 THR A O 1
ATOM 576 N N . ALA A 1 73 ? -4.813 5.916 1.500 1.00 94.69 73 ALA A N 1
ATOM 577 C CA . ALA A 1 73 ? -3.886 6.766 0.760 1.00 94.69 73 ALA A CA 1
ATOM 578 C C . ALA A 1 73 ? -2.738 5.963 0.122 1.00 94.69 73 ALA A C 1
ATOM 580 O O . ALA A 1 73 ? -2.408 6.208 -1.037 1.00 94.69 73 ALA A O 1
ATOM 581 N N . MET A 1 74 ? -2.167 4.989 0.841 1.00 96.12 74 MET A N 1
ATOM 582 C CA . MET A 1 74 ? -1.103 4.119 0.327 1.00 96.12 74 MET A CA 1
ATOM 583 C C . MET A 1 74 ? -1.574 3.271 -0.853 1.00 96.12 74 MET A C 1
ATOM 585 O O . MET A 1 74 ? -0.867 3.218 -1.854 1.00 96.12 74 MET A O 1
ATOM 589 N N . VAL A 1 75 ? -2.772 2.677 -0.779 1.00 95.31 75 VAL A N 1
ATOM 590 C CA . VAL A 1 75 ? -3.352 1.921 -1.905 1.00 95.31 75 VAL A CA 1
ATOM 591 C C . VAL A 1 75 ? -3.491 2.821 -3.130 1.00 95.31 75 VAL A C 1
ATOM 593 O O . VAL A 1 75 ? -2.978 2.503 -4.196 1.00 95.31 75 VAL A O 1
ATOM 596 N N . LYS A 1 76 ? -4.083 4.009 -2.960 1.00 95.12 76 LYS A N 1
ATOM 597 C CA . LYS A 1 76 ? -4.291 4.952 -4.065 1.00 95.12 76 LYS A CA 1
ATOM 598 C C . LYS A 1 76 ? -2.983 5.408 -4.718 1.00 95.12 76 LYS A C 1
ATOM 600 O O . LYS A 1 76 ? -2.895 5.464 -5.941 1.00 95.12 76 LYS A O 1
ATOM 605 N N . ILE A 1 77 ? -1.989 5.791 -3.916 1.00 96.00 77 ILE A N 1
ATOM 606 C CA . ILE A 1 77 ? -0.676 6.209 -4.432 1.00 96.00 77 ILE A CA 1
ATOM 607 C C . ILE A 1 77 ? 0.004 5.028 -5.124 1.00 96.00 77 ILE A C 1
ATOM 609 O O . ILE A 1 77 ? 0.589 5.196 -6.193 1.00 96.00 77 ILE A O 1
ATOM 613 N N . GLY A 1 78 ? -0.117 3.834 -4.546 1.00 96.56 78 GLY A N 1
ATOM 614 C CA . GLY A 1 78 ? 0.441 2.629 -5.123 1.00 96.56 78 GLY A CA 1
ATOM 615 C C . GLY A 1 78 ? -0.183 2.257 -6.466 1.00 96.56 78 GLY A C 1
ATOM 616 O O . GLY A 1 78 ? 0.548 1.941 -7.394 1.00 96.56 78 GLY A O 1
ATOM 617 N N . ASP A 1 79 ? -1.498 2.371 -6.632 1.00 96.75 79 ASP A N 1
ATOM 618 C CA . ASP A 1 79 ? -2.147 2.102 -7.923 1.00 96.75 79 ASP A CA 1
ATOM 619 C C . ASP A 1 79 ? -1.652 3.048 -9.029 1.00 96.75 79 ASP A C 1
ATOM 621 O O . ASP A 1 79 ? -1.406 2.625 -10.163 1.00 96.75 79 ASP A O 1
ATOM 625 N N . ILE A 1 80 ? -1.464 4.332 -8.699 1.00 97.38 80 ILE A N 1
ATOM 626 C CA . ILE A 1 80 ? -0.918 5.334 -9.628 1.00 97.38 80 ILE A CA 1
ATOM 627 C C . ILE A 1 80 ? 0.506 4.958 -10.039 1.00 97.38 80 ILE A C 1
ATOM 629 O O . ILE A 1 80 ? 0.847 4.993 -11.224 1.00 97.38 80 ILE A O 1
ATOM 633 N N . GLU A 1 81 ? 1.334 4.595 -9.066 1.00 97.06 81 GLU A N 1
ATOM 634 C CA . GLU A 1 81 ? 2.726 4.244 -9.310 1.00 97.06 81 GLU A CA 1
ATOM 635 C C . GLU A 1 81 ? 2.848 2.921 -10.073 1.00 97.06 81 GLU A C 1
ATOM 637 O O . GLU A 1 81 ? 3.607 2.836 -11.034 1.00 97.06 81 GLU A O 1
ATOM 642 N N . LEU A 1 82 ? 2.023 1.921 -9.763 1.00 97.50 82 LEU A N 1
ATOM 643 C CA . LEU A 1 82 ? 1.958 0.674 -10.519 1.00 97.50 82 LEU A CA 1
ATOM 644 C C . LEU A 1 82 ? 1.590 0.925 -11.989 1.00 97.50 82 LEU A C 1
ATOM 646 O O . LEU A 1 82 ? 2.182 0.328 -12.892 1.00 97.50 82 LEU A O 1
ATOM 650 N N . ALA A 1 83 ? 0.643 1.829 -12.251 1.00 97.19 83 ALA A N 1
ATOM 651 C CA . ALA A 1 83 ? 0.303 2.232 -13.611 1.00 97.19 83 ALA A CA 1
ATOM 652 C C . ALA A 1 83 ? 1.469 2.951 -14.313 1.00 97.19 83 ALA A C 1
ATOM 654 O O . ALA A 1 83 ? 1.680 2.746 -15.509 1.00 97.19 83 ALA A O 1
ATOM 655 N N . ARG A 1 84 ? 2.243 3.772 -13.590 1.00 97.12 84 ARG A N 1
ATOM 656 C CA . ARG A 1 84 ? 3.458 4.416 -14.114 1.00 97.12 84 ARG A CA 1
ATOM 657 C C . ARG A 1 84 ? 4.524 3.384 -14.480 1.00 97.12 84 ARG A C 1
ATOM 659 O O . ARG A 1 84 ? 5.076 3.472 -15.570 1.00 97.12 84 ARG A O 1
ATOM 666 N N . LEU A 1 85 ? 4.784 2.409 -13.607 1.00 96.88 85 LEU A N 1
ATOM 667 C CA . LEU A 1 85 ? 5.775 1.353 -13.836 1.00 96.88 85 LEU A CA 1
ATOM 668 C C . LEU A 1 85 ? 5.425 0.499 -15.059 1.00 96.88 85 LEU A C 1
ATOM 670 O O . LEU A 1 85 ? 6.299 0.230 -15.875 1.00 96.88 85 LEU A O 1
ATOM 674 N N . ARG A 1 86 ? 4.146 0.138 -15.231 1.00 96.62 86 ARG A N 1
ATOM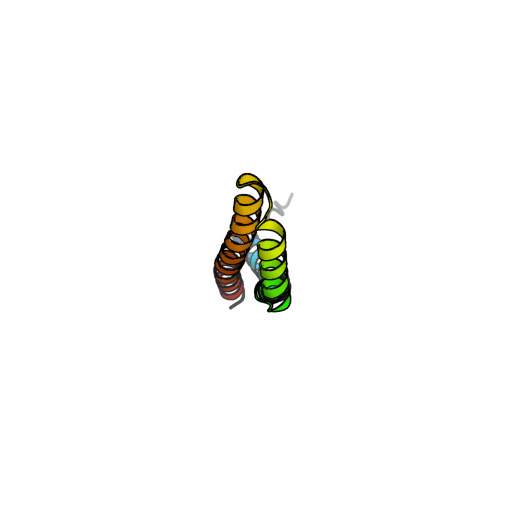 675 C CA . ARG A 1 86 ? 3.672 -0.604 -16.414 1.00 96.62 86 ARG A CA 1
ATOM 676 C C . ARG A 1 86 ? 3.958 0.143 -17.723 1.00 96.62 86 ARG A C 1
ATOM 678 O O . ARG A 1 86 ? 4.511 -0.435 -18.644 1.00 96.62 86 ARG A O 1
ATOM 685 N N . LYS A 1 87 ? 3.731 1.459 -17.761 1.00 96.31 87 LYS A N 1
ATOM 686 C CA . LYS A 1 87 ? 4.033 2.287 -18.945 1.00 96.31 87 LYS A CA 1
ATOM 687 C C . LYS A 1 87 ? 5.518 2.383 -19.306 1.00 96.31 87 LYS A C 1
ATOM 689 O O . LYS A 1 87 ? 5.827 2.835 -20.399 1.00 96.31 87 LYS A O 1
ATOM 694 N N . LEU A 1 88 ? 6.429 2.071 -18.383 1.00 93.25 88 LEU A N 1
ATOM 695 C CA . LEU A 1 88 ? 7.870 2.072 -18.660 1.00 93.25 88 LEU A CA 1
ATOM 696 C C . LEU A 1 88 ? 8.341 0.756 -19.294 1.00 93.25 88 LEU A C 1
ATOM 698 O O . LEU A 1 88 ? 9.421 0.719 -19.889 1.00 93.25 88 LEU A O 1
ATOM 702 N N . VAL A 1 89 ? 7.558 -0.314 -19.132 1.00 92.69 89 VAL A N 1
ATOM 703 C CA . VAL A 1 89 ? 7.864 -1.649 -19.661 1.00 92.69 8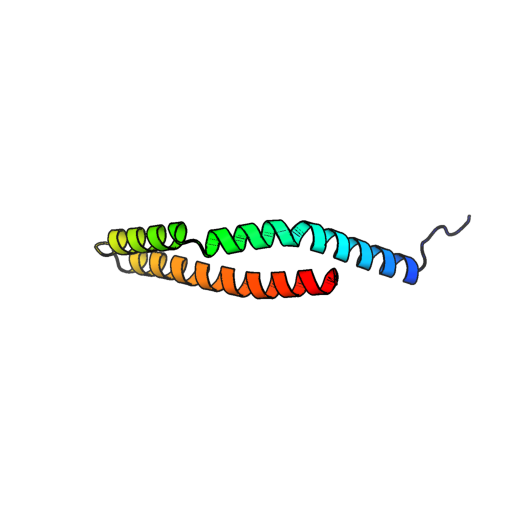9 VAL A CA 1
ATOM 704 C C . VAL A 1 89 ? 7.057 -2.004 -20.913 1.00 92.69 89 VAL A C 1
ATOM 706 O O . VAL A 1 89 ? 7.533 -2.840 -21.679 1.00 92.69 89 VAL A O 1
ATOM 709 N N . ASP A 1 90 ? 5.896 -1.370 -21.119 1.00 84.25 90 ASP A N 1
ATOM 710 C CA . ASP A 1 90 ? 5.077 -1.440 -22.345 1.00 84.25 90 ASP A CA 1
ATOM 711 C C . ASP A 1 90 ? 5.742 -0.721 -23.538 1.00 84.25 90 ASP A C 1
ATOM 713 O O . ASP A 1 90 ? 5.657 -1.256 -24.669 1.00 84.25 90 ASP A O 1
#

Radius of gyration: 21.48 Å; chains: 1; bounding box: 58×20×52 Å

Secondary structure (DSSP, 8-state):
----PPPHHHHHHHHHHHHHHHHHHHHHHHHHHHHHHTSHHHHHHHHHHHHHHTTS-HHHHHHHHHHHHHHHHHHHHHHHHHHHHHHHH-

Foldseek 3Di:
DPPPPDDPVRVVVVVLVVLLVVLVVVLVVLVVVLCVLVDVVVVVVLVVCLVVCVVPDPVSNVVSVVVVVVSVVSSVVSVVVSVVSVVSND

Sequence (90 aa):
MKDDNPSIETMRTQRDEIERQLAQATIAPMQEFLALLGSDEITEFLDRLASAASPLEERTRRQVTQWASARTAMVKIGDIELARLRKLVD